Protein AF-A0A804I0Z0-F1 (afdb_monomer_lite)

pLDDT: mean 73.8, std 20.05, range [32.88, 92.31]

Structure (mmCIF, N/CA/C/O backbone):
data_AF-A0A804I0Z0-F1
#
_entry.id   AF-A0A804I0Z0-F1
#
loop_
_atom_site.group_PDB
_atom_site.id
_atom_site.type_symbol
_atom_site.label_atom_id
_atom_site.label_alt_id
_atom_site.label_comp_id
_atom_site.label_asym_id
_atom_site.label_entity_id
_atom_site.label_seq_id
_atom_site.pdbx_PDB_ins_code
_atom_site.Cartn_x
_atom_site.Cartn_y
_atom_site.Cartn_z
_atom_site.occupancy
_atom_site.B_iso_or_equiv
_atom_site.auth_seq_id
_atom_site.auth_comp_id
_atom_site.auth_asym_id
_atom_site.auth_atom_id
_atom_site.pdbx_PDB_model_num
ATOM 1 N N . MET A 1 1 ? -9.352 -12.408 -31.171 1.00 32.88 1 MET A N 1
ATOM 2 C CA . MET A 1 1 ? -9.895 -12.565 -29.807 1.00 32.88 1 MET A CA 1
ATOM 3 C C . MET A 1 1 ? -8.838 -12.041 -28.858 1.00 32.88 1 MET A C 1
ATOM 5 O O . MET A 1 1 ? -7.812 -12.689 -28.722 1.00 32.88 1 MET A O 1
ATOM 9 N N . ILE A 1 2 ? -9.016 -10.834 -28.322 1.00 33.81 2 ILE A N 1
ATOM 10 C CA . ILE A 1 2 ? -8.109 -10.289 -27.306 1.00 33.81 2 ILE A CA 1
ATOM 11 C C . ILE A 1 2 ? -8.573 -10.907 -25.993 1.00 33.81 2 ILE A C 1
ATOM 13 O O . ILE A 1 2 ? -9.659 -10.592 -25.514 1.00 33.81 2 ILE A O 1
ATOM 17 N N . SER A 1 3 ? -7.815 -11.877 -25.493 1.00 34.50 3 SER A N 1
ATOM 18 C CA . SER A 1 3 ? -8.085 -12.486 -24.199 1.00 34.50 3 SER A CA 1
ATOM 19 C C . SER A 1 3 ? -7.568 -11.537 -23.127 1.00 34.50 3 SER A C 1
ATOM 21 O O . SER A 1 3 ? -6.398 -11.586 -22.771 1.00 34.50 3 SER A O 1
ATOM 23 N N . SER A 1 4 ? -8.424 -10.630 -22.664 1.00 44.84 4 SER A N 1
ATOM 24 C CA . SER A 1 4 ? -8.178 -9.808 -21.482 1.00 44.84 4 SER A CA 1
ATOM 25 C C . SER A 1 4 ? -8.260 -10.703 -20.241 1.00 44.84 4 SER A C 1
ATOM 27 O O . SER A 1 4 ? -9.320 -10.812 -19.619 1.00 44.84 4 SER A O 1
ATOM 29 N N . TYR A 1 5 ? -7.185 -11.424 -19.923 1.00 50.72 5 TYR A N 1
ATOM 30 C CA . TYR A 1 5 ? -7.067 -12.048 -18.610 1.00 50.72 5 TYR A CA 1
ATOM 31 C C . TYR A 1 5 ? -6.802 -10.931 -17.604 1.00 50.72 5 TYR A C 1
ATOM 33 O O . TYR A 1 5 ? -5.827 -10.201 -17.718 1.00 50.72 5 TYR A O 1
ATOM 41 N N . LEU A 1 6 ? -7.727 -10.755 -16.663 1.00 54.44 6 LEU A N 1
ATOM 42 C CA . LEU A 1 6 ? -7.549 -9.842 -15.544 1.00 54.44 6 LEU A CA 1
ATOM 43 C C . LEU A 1 6 ? -6.515 -10.485 -14.611 1.00 54.44 6 LEU A C 1
ATOM 45 O O . LEU A 1 6 ? -6.833 -11.452 -13.916 1.00 54.44 6 LEU A O 1
ATOM 49 N N . GLU A 1 7 ? -5.277 -10.006 -14.636 1.00 69.62 7 GLU A N 1
ATOM 50 C CA . GLU A 1 7 ? -4.263 -10.450 -13.685 1.00 69.62 7 GLU A CA 1
ATOM 51 C C . GLU A 1 7 ? -4.539 -9.793 -12.331 1.00 69.62 7 GLU A C 1
ATOM 53 O O . GLU A 1 7 ? -4.602 -8.570 -12.212 1.00 69.62 7 GLU A O 1
ATOM 58 N N . TYR A 1 8 ? -4.763 -10.608 -11.298 1.00 76.06 8 TYR A N 1
ATOM 59 C CA . TYR A 1 8 ? -4.916 -10.127 -9.930 1.00 76.06 8 TYR A CA 1
ATOM 60 C C . TYR A 1 8 ? -3.844 -10.753 -9.045 1.00 76.06 8 TYR A C 1
ATOM 62 O O . TYR A 1 8 ? -3.656 -11.970 -9.011 1.00 76.06 8 TYR A O 1
ATOM 70 N N . LEU A 1 9 ? -3.152 -9.901 -8.297 1.00 84.75 9 LEU A N 1
ATOM 71 C CA . LEU A 1 9 ? -2.137 -10.293 -7.330 1.00 84.75 9 LEU A CA 1
ATOM 72 C C . LEU A 1 9 ? -2.606 -9.880 -5.939 1.00 84.75 9 LEU A C 1
ATOM 74 O O . LEU A 1 9 ? -3.122 -8.780 -5.743 1.00 84.75 9 LEU A O 1
ATOM 78 N N . ILE A 1 10 ? -2.439 -10.769 -4.961 1.00 85.69 10 ILE A N 1
ATOM 79 C CA . ILE A 1 10 ? -2.876 -10.527 -3.584 1.00 85.69 10 ILE A CA 1
ATOM 80 C C . ILE A 1 10 ? -1.648 -10.272 -2.715 1.00 85.69 10 ILE A C 1
ATOM 82 O O . ILE A 1 10 ? -0.799 -11.145 -2.551 1.00 85.69 10 ILE A O 1
ATOM 86 N N . GLY A 1 11 ? -1.588 -9.078 -2.126 1.00 84.94 11 GLY A N 1
ATOM 87 C CA . GLY A 1 11 ? -0.608 -8.711 -1.108 1.00 84.94 11 GLY A CA 1
ATOM 88 C C . GLY A 1 11 ? -1.222 -8.709 0.292 1.00 84.94 11 GLY A C 1
ATOM 89 O O . GLY A 1 11 ? -2.397 -8.390 0.468 1.00 84.94 11 GLY A O 1
ATOM 90 N N . THR A 1 12 ? -0.418 -9.039 1.302 1.00 87.56 12 THR A N 1
ATOM 91 C CA . THR A 1 12 ? -0.775 -8.863 2.719 1.00 87.56 12 THR A CA 1
ATOM 92 C C . THR A 1 12 ? 0.162 -7.835 3.335 1.00 87.56 12 THR A C 1
ATOM 94 O O . THR A 1 12 ? 1.362 -7.859 3.069 1.00 87.56 12 THR A O 1
ATOM 97 N N . THR A 1 13 ? -0.377 -6.927 4.148 1.00 85.56 13 THR A N 1
ATOM 98 C CA . THR A 1 13 ? 0.441 -5.949 4.868 1.00 85.56 13 THR A CA 1
ATOM 99 C C . THR A 1 13 ? 1.278 -6.624 5.947 1.00 85.56 13 THR A C 1
ATOM 101 O O . THR A 1 13 ? 0.753 -7.432 6.717 1.00 85.56 13 THR A O 1
ATOM 104 N N . ASP A 1 14 ? 2.548 -6.254 6.048 1.00 82.44 14 ASP A N 1
ATOM 105 C CA . ASP A 1 14 ? 3.439 -6.707 7.108 1.00 82.44 14 ASP A CA 1
ATOM 106 C C . ASP A 1 14 ? 3.305 -5.863 8.394 1.00 82.44 14 ASP A C 1
ATOM 108 O O . ASP A 1 14 ? 2.434 -5.000 8.537 1.00 82.44 14 ASP A O 1
ATOM 112 N N . HIS A 1 15 ? 4.186 -6.115 9.363 1.00 85.12 15 HIS A N 1
ATOM 113 C CA . HIS A 1 15 ? 4.225 -5.412 10.648 1.00 85.12 15 HIS A CA 1
ATOM 114 C C . HIS A 1 15 ? 4.588 -3.919 10.530 1.00 85.12 15 HIS A C 1
ATOM 116 O O . HIS A 1 15 ? 4.351 -3.162 11.470 1.00 85.12 15 HIS A O 1
ATOM 122 N N . THR A 1 16 ? 5.131 -3.484 9.391 1.00 81.69 16 THR A N 1
ATOM 123 C CA . THR A 1 16 ? 5.372 -2.068 9.071 1.00 81.69 16 THR A CA 1
ATOM 124 C C . THR A 1 16 ? 4.152 -1.402 8.429 1.00 81.69 16 THR A C 1
ATOM 126 O O . THR A 1 16 ? 4.183 -0.206 8.140 1.00 81.69 16 THR A O 1
ATOM 129 N N . VAL A 1 17 ? 3.055 -2.152 8.250 1.00 82.75 17 VAL A N 1
ATOM 130 C CA . VAL A 1 17 ? 1.819 -1.717 7.581 1.00 82.75 17 VAL A CA 1
ATOM 131 C C . VAL A 1 17 ? 2.067 -1.400 6.099 1.00 82.75 17 VAL A C 1
ATOM 133 O O . VAL A 1 17 ? 1.367 -0.591 5.494 1.00 82.75 17 VAL A O 1
ATOM 136 N N . THR A 1 18 ? 3.058 -2.049 5.486 1.00 82.06 18 THR A N 1
ATOM 137 C CA . THR A 1 18 ? 3.318 -1.958 4.044 1.00 82.06 18 THR A CA 1
ATOM 138 C C . THR A 1 18 ? 2.998 -3.283 3.371 1.00 82.06 18 THR A C 1
ATOM 140 O O . THR A 1 18 ? 3.081 -4.339 3.994 1.00 82.06 18 THR A O 1
ATOM 143 N N . TYR A 1 19 ? 2.575 -3.236 2.111 1.00 81.88 19 TYR A N 1
ATOM 144 C CA . TYR A 1 19 ? 2.415 -4.420 1.273 1.00 81.88 19 TYR A CA 1
ATOM 145 C C . TYR A 1 19 ? 3.348 -4.286 0.074 1.00 81.88 19 TYR A C 1
ATOM 147 O O . TYR A 1 19 ? 3.480 -3.207 -0.500 1.00 81.88 19 TYR A O 1
ATOM 155 N N . ASN A 1 20 ? 3.976 -5.392 -0.309 1.00 83.62 20 ASN A N 1
ATOM 156 C CA . ASN A 1 20 ? 4.847 -5.465 -1.474 1.00 83.62 20 ASN A CA 1
ATOM 157 C C . ASN A 1 20 ? 4.281 -6.527 -2.409 1.00 83.62 20 ASN A C 1
ATOM 159 O O . ASN A 1 20 ? 3.965 -7.635 -1.971 1.00 83.62 20 ASN A O 1
ATOM 163 N N . ILE A 1 21 ? 4.095 -6.161 -3.672 1.00 85.19 21 ILE A N 1
ATOM 164 C CA . ILE A 1 21 ? 3.535 -7.036 -4.697 1.00 85.19 21 ILE A CA 1
ATOM 165 C C . ILE A 1 21 ? 4.565 -7.098 -5.812 1.00 85.19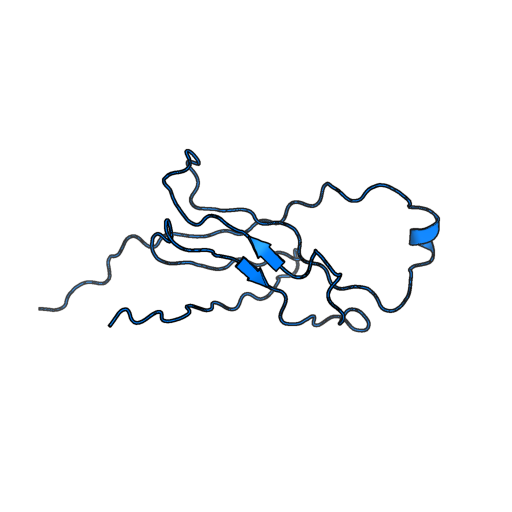 21 ILE A C 1
ATOM 167 O O . ILE A 1 21 ? 4.977 -6.068 -6.330 1.00 85.19 21 ILE A O 1
ATOM 171 N N . LEU A 1 22 ? 4.987 -8.307 -6.165 1.00 83.12 22 LEU A N 1
ATOM 172 C CA . LEU A 1 22 ? 5.868 -8.522 -7.303 1.00 83.12 22 LEU A CA 1
ATOM 173 C C . LEU A 1 22 ? 5.017 -8.584 -8.562 1.00 83.12 22 LEU A C 1
ATOM 175 O O . LEU A 1 22 ? 4.140 -9.438 -8.654 1.00 83.12 22 LEU A O 1
ATOM 179 N N . VAL A 1 23 ? 5.279 -7.682 -9.500 1.00 83.31 23 VAL A N 1
ATOM 180 C CA . VAL A 1 23 ? 4.644 -7.669 -10.816 1.00 83.31 23 VAL A CA 1
ATOM 181 C C . VAL A 1 23 ? 5.709 -8.021 -11.838 1.00 83.31 23 VAL A C 1
ATOM 183 O O . VAL A 1 23 ? 6.823 -7.497 -11.778 1.00 83.31 23 VAL A O 1
ATOM 186 N N . ALA A 1 24 ? 5.375 -8.960 -12.713 1.00 80.56 24 ALA A N 1
ATOM 187 C CA . ALA A 1 24 ? 6.193 -9.295 -13.862 1.00 80.56 24 ALA A CA 1
ATOM 188 C C . ALA A 1 24 ? 5.801 -8.389 -15.030 1.00 80.56 24 ALA A C 1
ATOM 190 O O . ALA A 1 24 ? 4.651 -7.988 -15.120 1.00 80.56 24 ALA A O 1
ATOM 191 N N . ASP A 1 25 ? 6.748 -8.140 -15.928 1.00 82.25 25 ASP A N 1
ATOM 192 C CA . ASP A 1 25 ? 6.508 -7.462 -17.202 1.00 82.25 25 ASP A CA 1
ATOM 193 C C . ASP A 1 25 ? 6.046 -5.989 -17.113 1.00 82.25 25 ASP A C 1
ATOM 195 O O . ASP A 1 25 ? 5.860 -5.394 -16.051 1.00 82.25 25 ASP A O 1
ATOM 199 N N . GLU A 1 26 ? 5.988 -5.351 -18.281 1.00 82.88 26 GLU A N 1
ATOM 200 C CA . GLU A 1 26 ? 5.567 -3.961 -18.465 1.00 82.88 26 GLU A CA 1
ATOM 201 C C . GLU A 1 26 ? 4.059 -3.890 -18.711 1.00 82.88 26 GLU A C 1
ATOM 203 O O . GLU A 1 26 ? 3.535 -4.590 -19.577 1.00 82.88 26 GLU A O 1
ATOM 208 N N . HIS A 1 27 ? 3.381 -2.965 -18.034 1.00 86.56 27 HIS A N 1
ATOM 209 C CA . HIS A 1 27 ? 1.937 -2.750 -18.159 1.00 86.56 27 HIS A CA 1
ATOM 210 C C . HIS A 1 27 ? 1.629 -1.318 -18.635 1.00 86.56 27 HIS A C 1
ATOM 212 O O . HIS A 1 27 ? 0.749 -0.637 -18.108 1.00 86.56 27 HIS A O 1
ATOM 218 N N . GLU A 1 28 ? 2.378 -0.826 -19.631 1.00 85.06 28 GLU A N 1
ATOM 219 C CA . GLU A 1 28 ? 2.291 0.557 -20.141 1.00 85.06 28 GLU A CA 1
ATOM 220 C C . GLU A 1 28 ? 0.876 0.955 -20.591 1.00 85.06 28 GLU A C 1
ATOM 222 O O . GLU A 1 28 ? 0.438 2.087 -20.380 1.00 85.06 28 GLU A O 1
ATOM 227 N N . ASN A 1 29 ? 0.140 0.013 -21.178 1.00 85.56 29 ASN A N 1
ATOM 228 C CA . ASN A 1 29 ? -1.167 0.262 -21.785 1.00 85.56 29 ASN A CA 1
ATOM 229 C C . ASN A 1 29 ? -2.336 -0.150 -20.877 1.00 85.56 29 ASN A C 1
ATOM 231 O O . ASN A 1 29 ? -3.482 -0.192 -21.334 1.00 85.56 29 ASN A O 1
ATOM 235 N N . GLU A 1 30 ? -2.063 -0.455 -19.610 1.00 84.81 30 GLU A N 1
ATOM 236 C CA . GLU A 1 30 ? -3.046 -0.968 -18.663 1.00 84.81 30 GLU A CA 1
ATOM 237 C C . GLU A 1 30 ? -3.274 0.003 -17.504 1.00 84.81 30 GLU A C 1
ATOM 239 O O . GLU A 1 30 ? -2.434 0.831 -17.149 1.00 84.81 30 GLU A O 1
ATOM 244 N N . ILE A 1 31 ? -4.457 -0.092 -16.899 1.00 86.06 31 ILE A N 1
ATOM 245 C CA . ILE A 1 31 ? -4.775 0.644 -15.678 1.00 86.06 31 ILE A CA 1
ATOM 246 C C . ILE A 1 31 ? -4.598 -0.322 -14.513 1.00 86.06 31 ILE A C 1
ATOM 248 O O . ILE A 1 31 ? -5.462 -1.158 -14.258 1.00 86.06 31 ILE A O 1
ATOM 252 N N . CYS A 1 32 ? -3.482 -0.187 -13.802 1.00 88.12 32 CYS A N 1
ATOM 253 C CA . CYS A 1 32 ? -3.204 -0.966 -12.603 1.00 88.12 32 CYS A CA 1
ATOM 254 C C . CYS A 1 32 ? -3.678 -0.205 -11.356 1.00 88.12 32 CYS A C 1
ATOM 256 O O . CYS A 1 32 ? -3.357 0.972 -11.160 1.00 88.12 32 CYS A O 1
ATOM 258 N N . GLU A 1 33 ? -4.418 -0.883 -10.481 1.00 89.75 33 GLU A N 1
ATOM 259 C CA . GLU A 1 33 ? -4.906 -0.325 -9.219 1.00 89.75 33 GLU A CA 1
ATOM 260 C C . GLU A 1 33 ? -4.638 -1.289 -8.063 1.00 89.75 33 GLU A C 1
ATOM 262 O O . GLU A 1 33 ? -4.815 -2.499 -8.189 1.00 89.75 33 GLU A O 1
ATOM 267 N N . SER A 1 34 ? -4.256 -0.749 -6.907 1.00 89.25 34 SER A N 1
ATOM 268 C CA . SER A 1 34 ? -4.328 -1.472 -5.642 1.00 89.25 34 SER A CA 1
ATOM 269 C C . SER A 1 34 ? -5.692 -1.236 -5.002 1.00 89.25 34 SER A C 1
ATOM 271 O O . SER A 1 34 ? -6.192 -0.111 -4.986 1.00 89.25 34 SER A O 1
ATOM 273 N N . VAL A 1 35 ? -6.305 -2.298 -4.478 1.00 90.50 35 VAL A N 1
ATOM 274 C CA . VAL A 1 35 ? -7.654 -2.257 -3.896 1.00 90.50 35 VAL A CA 1
ATOM 275 C C . VAL A 1 35 ? -7.661 -2.972 -2.549 1.00 90.50 35 VAL A C 1
ATOM 277 O O . VAL A 1 35 ? -7.049 -4.029 -2.388 1.00 90.50 35 VAL A O 1
ATOM 280 N N . LEU A 1 36 ? -8.363 -2.405 -1.565 1.00 90.50 36 LEU A N 1
ATOM 281 C CA . LEU A 1 36 ? -8.565 -3.061 -0.275 1.00 90.50 36 LEU A CA 1
ATOM 282 C C . LEU A 1 36 ? -9.467 -4.283 -0.406 1.00 90.50 36 LEU A C 1
ATOM 284 O O . LEU A 1 36 ? -10.601 -4.186 -0.863 1.00 90.50 36 LEU A O 1
ATOM 288 N N . ILE A 1 37 ? -8.982 -5.415 0.100 1.00 91.38 37 ILE A N 1
ATOM 289 C CA . ILE A 1 37 ? -9.758 -6.657 0.165 1.00 91.38 37 ILE A CA 1
ATOM 290 C C . ILE A 1 37 ? -10.320 -6.855 1.573 1.00 91.38 37 ILE A C 1
ATOM 292 O O . ILE A 1 37 ? -11.517 -7.049 1.759 1.00 91.38 37 ILE A O 1
ATOM 296 N N . SER A 1 38 ? -9.454 -6.823 2.589 1.00 91.62 38 SER A N 1
ATOM 297 C CA . SER A 1 38 ? -9.858 -7.067 3.972 1.00 91.62 38 SER A CA 1
ATOM 298 C C . SER A 1 38 ? -8.867 -6.477 4.973 1.00 91.62 38 SER A C 1
ATOM 300 O O . SER A 1 38 ? -7.741 -6.124 4.630 1.00 91.62 38 SER A O 1
ATOM 302 N N . SER A 1 39 ? -9.304 -6.378 6.226 1.00 90.88 39 SER A N 1
ATOM 303 C CA . SER A 1 39 ? -8.484 -5.964 7.362 1.00 90.88 39 SER A CA 1
ATOM 304 C C . SER A 1 39 ? -8.540 -7.040 8.440 1.00 90.88 39 SER A C 1
ATOM 306 O O . SER A 1 39 ? -9.639 -7.517 8.742 1.00 90.88 39 SER A O 1
ATOM 308 N N . PRO A 1 40 ? -7.414 -7.414 9.072 1.00 89.69 40 PRO A N 1
ATOM 309 C CA . PRO A 1 40 ? -7.417 -8.330 10.209 1.00 89.69 40 PRO A CA 1
ATOM 310 C C . PRO A 1 40 ? -7.861 -7.636 11.507 1.00 89.69 40 PRO A C 1
ATOM 312 O O . PRO A 1 40 ? -8.423 -8.285 12.387 1.00 89.69 40 PRO A O 1
ATOM 315 N N . ALA A 1 41 ? -7.705 -6.313 11.616 1.00 88.38 41 ALA A N 1
ATOM 316 C CA . ALA A 1 41 ? -7.980 -5.566 12.841 1.00 88.38 41 ALA A CA 1
ATOM 317 C C . ALA A 1 41 ? -9.473 -5.575 13.208 1.00 88.38 41 ALA A C 1
ATOM 319 O O . ALA A 1 41 ? -10.348 -5.412 12.348 1.00 88.38 41 ALA A O 1
ATOM 320 N N . SER A 1 42 ? -9.776 -5.784 14.491 1.00 91.38 42 SER A N 1
ATOM 321 C CA . SER A 1 42 ? -11.138 -5.682 15.013 1.00 91.38 42 SER A CA 1
ATOM 322 C C . SER A 1 42 ? -11.586 -4.220 15.035 1.00 91.38 42 SER A C 1
ATOM 324 O O . SER A 1 42 ? -10.832 -3.319 15.404 1.00 91.38 42 SER A O 1
ATOM 326 N N . GLY A 1 43 ? -12.819 -3.979 14.591 1.00 88.62 43 GLY A N 1
ATOM 327 C CA . GLY A 1 43 ? -13.389 -2.636 14.512 1.00 88.62 43 GLY A CA 1
ATOM 328 C C . GLY A 1 43 ? -12.782 -1.729 13.437 1.00 88.62 43 GLY A C 1
ATOM 329 O O . GLY A 1 43 ? -12.913 -0.516 13.549 1.00 88.62 43 GLY A O 1
ATOM 330 N N . CYS A 1 44 ? -12.079 -2.291 12.444 1.00 89.62 44 CYS A N 1
ATOM 331 C CA . CYS A 1 44 ? -11.565 -1.569 11.276 1.00 89.62 44 CYS A CA 1
ATOM 332 C C . CYS A 1 44 ? -11.854 -2.354 9.986 1.00 89.62 44 CYS A C 1
ATOM 334 O O . CYS A 1 44 ? -10.918 -2.842 9.352 1.00 89.62 44 CYS A O 1
ATOM 336 N N . LYS A 1 45 ? -13.132 -2.571 9.642 1.00 92.31 45 LYS A N 1
ATOM 337 C CA . LYS A 1 45 ? -13.535 -3.428 8.501 1.00 92.31 45 LYS A CA 1
ATOM 338 C C . LYS A 1 45 ? -14.114 -2.666 7.308 1.00 92.31 45 LYS A C 1
ATOM 340 O O . LYS A 1 45 ? -14.158 -3.210 6.211 1.00 92.31 45 LYS A O 1
ATOM 345 N N . THR A 1 46 ? -14.528 -1.420 7.505 1.00 91.38 46 THR A N 1
ATOM 346 C CA . THR A 1 46 ? -15.173 -0.608 6.466 1.00 91.38 46 THR A CA 1
ATOM 347 C C . THR A 1 46 ? -14.128 0.208 5.722 1.00 91.38 46 THR A C 1
ATOM 349 O O . THR A 1 46 ? -13.391 0.953 6.358 1.00 91.38 46 THR A O 1
ATOM 352 N N . ALA A 1 47 ? -14.019 0.081 4.400 1.00 89.69 47 ALA A N 1
ATOM 353 C CA . ALA A 1 47 ? -13.093 0.913 3.631 1.00 89.69 47 ALA A CA 1
ATOM 354 C C . ALA A 1 47 ? -13.512 2.395 3.705 1.00 89.69 47 ALA A C 1
ATOM 356 O O . ALA A 1 47 ? -14.699 2.717 3.638 1.00 89.69 47 ALA A O 1
ATOM 357 N N . LEU A 1 48 ? -12.544 3.299 3.869 1.00 87.62 48 LEU A N 1
ATOM 358 C CA . LEU A 1 48 ? -12.791 4.738 3.805 1.00 87.62 48 LEU A CA 1
ATOM 359 C C . LEU A 1 48 ? -13.052 5.126 2.349 1.00 87.62 48 LEU A C 1
ATOM 361 O O . LEU A 1 48 ? -12.193 4.914 1.498 1.00 87.62 48 LEU A O 1
ATOM 365 N N . GLN A 1 49 ? -14.206 5.737 2.094 1.00 88.31 49 GLN A N 1
ATOM 366 C CA . GLN A 1 49 ? -14.589 6.196 0.763 1.00 88.31 49 GLN A CA 1
ATOM 367 C C . GLN A 1 49 ? -13.557 7.175 0.178 1.00 88.31 49 GLN A C 1
ATOM 369 O O . GLN A 1 49 ? -13.160 8.142 0.830 1.00 88.31 49 GLN A O 1
ATOM 374 N N . GLY A 1 50 ? -13.141 6.923 -1.061 1.00 87.00 50 GLY A N 1
ATOM 375 C CA . GLY A 1 50 ? -12.078 7.645 -1.760 1.00 87.00 50 GLY A CA 1
ATOM 376 C C . GLY A 1 50 ? -10.661 7.184 -1.398 1.00 87.00 50 GLY A C 1
ATOM 377 O O . GLY A 1 50 ? -9.696 7.736 -1.919 1.00 87.00 50 GLY A O 1
ATOM 378 N N . CYS A 1 51 ? -10.512 6.207 -0.500 1.00 88.38 51 CYS A N 1
ATOM 379 C CA . CYS A 1 51 ? -9.236 5.624 -0.064 1.00 88.38 51 CYS A CA 1
ATOM 380 C C . CYS A 1 51 ? -9.264 4.085 -0.107 1.00 88.38 51 CYS A C 1
ATOM 382 O O . CYS A 1 51 ? -8.418 3.428 0.500 1.00 88.38 51 CYS A O 1
ATOM 384 N N . GLU A 1 52 ? -10.249 3.496 -0.779 1.00 90.69 52 GLU A N 1
ATOM 385 C CA . GLU A 1 52 ? -10.374 2.053 -0.989 1.00 90.69 52 GLU A CA 1
ATOM 386 C C . GLU A 1 52 ? -9.507 1.539 -2.142 1.00 90.69 52 GLU A C 1
ATOM 388 O O . GLU A 1 52 ? -9.193 0.349 -2.187 1.00 90.69 52 GLU A O 1
ATOM 393 N N . ARG A 1 53 ? -9.106 2.442 -3.044 1.00 90.56 53 ARG A N 1
ATOM 394 C CA . ARG A 1 53 ? -8.335 2.147 -4.251 1.00 90.56 53 ARG A CA 1
ATOM 395 C C . ARG A 1 53 ? -7.293 3.217 -4.550 1.00 90.56 53 ARG A C 1
ATOM 397 O O . ARG A 1 53 ? -7.506 4.396 -4.260 1.00 90.56 53 ARG A O 1
ATOM 404 N N . ALA A 1 54 ? -6.189 2.810 -5.162 1.00 89.94 54 ALA A N 1
ATOM 405 C CA . ALA A 1 54 ? -5.143 3.719 -5.596 1.00 89.94 54 ALA A CA 1
ATOM 406 C C . ALA A 1 54 ? -4.482 3.231 -6.891 1.00 89.94 54 ALA A C 1
ATOM 408 O O . ALA A 1 54 ? -4.057 2.085 -7.001 1.00 89.94 54 ALA A O 1
ATOM 409 N N . GLN A 1 55 ? -4.387 4.122 -7.876 1.00 89.75 55 GLN A N 1
ATOM 410 C CA . GLN A 1 55 ? -3.777 3.810 -9.165 1.00 89.75 55 GLN A CA 1
ATOM 411 C C . GLN A 1 55 ? -2.248 3.767 -9.057 1.00 89.75 55 GLN A C 1
ATOM 413 O O . GLN A 1 55 ? -1.642 4.472 -8.241 1.00 89.75 55 GLN A O 1
ATOM 418 N N . VAL A 1 56 ? -1.621 2.948 -9.896 1.00 87.00 56 VAL A N 1
ATOM 419 C CA . VAL A 1 56 ? -0.170 2.870 -10.052 1.00 87.00 56 VAL A CA 1
ATOM 420 C C . VAL A 1 56 ? 0.185 2.725 -11.532 1.00 87.00 56 VAL A C 1
ATOM 422 O O . VAL A 1 56 ? -0.506 2.045 -12.281 1.00 87.00 56 VAL A O 1
ATOM 425 N N . PHE A 1 57 ? 1.261 3.387 -11.956 1.00 87.75 57 PHE A N 1
ATOM 426 C CA . PHE A 1 57 ? 1.793 3.266 -13.312 1.00 87.75 57 PHE A CA 1
ATOM 427 C C . PHE A 1 57 ? 2.961 2.284 -13.306 1.00 87.75 57 PHE A C 1
ATOM 429 O O . PHE A 1 57 ? 4.026 2.589 -12.759 1.00 87.75 57 PHE A O 1
ATOM 436 N N . LEU A 1 58 ? 2.752 1.114 -13.904 1.00 88.00 58 LEU A N 1
ATOM 437 C CA . LEU A 1 58 ? 3.738 0.040 -13.991 1.00 88.00 58 LEU A CA 1
ATOM 438 C C . LEU A 1 58 ? 4.404 0.071 -15.367 1.00 88.00 58 LEU A C 1
ATOM 440 O O . LEU A 1 58 ? 4.194 -0.796 -16.207 1.00 88.00 58 LEU A O 1
ATOM 444 N N . THR A 1 59 ? 5.171 1.140 -15.593 1.00 86.19 59 THR A N 1
ATOM 445 C CA . THR A 1 59 ? 5.985 1.285 -16.798 1.00 86.19 59 THR A CA 1
ATOM 446 C C . THR A 1 59 ? 7.298 2.007 -16.541 1.00 86.19 59 THR A C 1
ATOM 448 O O . THR A 1 59 ? 7.347 2.940 -15.730 1.00 86.19 59 THR A O 1
ATOM 451 N N . HIS A 1 60 ? 8.354 1.623 -17.252 1.00 87.25 60 HIS A N 1
ATOM 452 C CA . HIS A 1 60 ? 9.624 2.344 -17.313 1.00 87.25 60 HIS A CA 1
ATOM 453 C C . HIS A 1 60 ? 9.574 3.593 -18.206 1.00 87.25 60 HIS A C 1
ATOM 455 O O . HIS A 1 60 ? 10.419 4.483 -18.057 1.00 87.25 60 HIS A O 1
ATOM 461 N N . ASN A 1 61 ? 8.562 3.740 -19.067 1.00 87.25 61 ASN A N 1
ATOM 462 C CA . ASN A 1 61 ? 8.425 4.871 -19.990 1.00 87.25 61 ASN A CA 1
ATOM 463 C C . ASN A 1 61 ? 7.861 6.147 -19.323 1.00 87.25 61 ASN A C 1
ATOM 465 O O . ASN A 1 61 ? 6.984 6.831 -19.844 1.00 87.25 61 ASN A O 1
ATOM 469 N N . ASN A 1 62 ? 8.330 6.471 -18.117 1.00 83.31 62 ASN A N 1
ATOM 470 C CA . ASN A 1 62 ? 7.868 7.630 -17.341 1.00 83.31 62 ASN A CA 1
ATOM 471 C C . ASN A 1 62 ? 8.996 8.399 -16.635 1.00 83.31 62 ASN A C 1
ATOM 473 O O . ASN A 1 62 ? 8.734 9.207 -15.745 1.00 83.31 62 ASN A O 1
ATOM 477 N N . GLY A 1 63 ? 10.254 8.154 -17.018 1.00 85.75 63 GLY A N 1
ATOM 478 C CA . GLY A 1 63 ? 11.411 8.892 -16.499 1.00 85.75 63 GLY A CA 1
ATOM 479 C C . GLY A 1 63 ? 11.781 8.577 -15.044 1.00 85.75 63 GLY A C 1
ATOM 480 O O . GLY A 1 63 ? 12.614 9.271 -14.464 1.00 85.75 63 GLY A O 1
ATOM 481 N N . ILE A 1 64 ? 11.188 7.542 -14.442 1.00 85.81 64 ILE A N 1
ATOM 482 C CA . ILE A 1 64 ? 11.545 7.056 -13.105 1.00 85.81 64 ILE A CA 1
ATOM 483 C C . ILE A 1 64 ? 12.540 5.905 -13.259 1.00 85.81 64 ILE A C 1
ATOM 485 O O . ILE A 1 64 ? 12.218 4.867 -13.830 1.00 85.81 64 ILE A O 1
ATOM 489 N N . ALA A 1 65 ? 13.740 6.089 -12.709 1.00 87.25 65 ALA A N 1
ATOM 490 C CA . ALA A 1 65 ? 14.843 5.129 -12.806 1.00 87.25 65 ALA A CA 1
ATOM 491 C C . ALA A 1 65 ? 14.718 3.913 -11.868 1.00 87.25 65 ALA A C 1
ATOM 493 O O . ALA A 1 65 ? 15.572 3.035 -11.893 1.00 87.25 65 ALA A O 1
ATOM 494 N N . SER A 1 66 ? 13.709 3.892 -10.993 1.00 86.31 66 SER A N 1
ATOM 495 C CA . SER A 1 66 ? 13.486 2.804 -10.045 1.00 86.31 66 SER A CA 1
ATOM 496 C C . SER A 1 66 ? 12.372 1.882 -10.518 1.00 86.31 66 SER A C 1
ATOM 498 O O . SER A 1 66 ? 11.330 2.330 -10.996 1.00 86.31 66 SER A O 1
ATOM 500 N N . ASP A 1 67 ? 12.574 0.598 -10.266 1.00 85.56 67 ASP A N 1
ATOM 501 C CA . ASP A 1 67 ? 11.586 -0.452 -10.492 1.00 85.56 67 ASP A CA 1
ATOM 502 C C . ASP A 1 67 ? 10.448 -0.411 -9.462 1.00 85.56 67 ASP A C 1
ATOM 504 O O . ASP A 1 67 ? 9.336 -0.863 -9.705 1.00 85.56 67 ASP A O 1
ATOM 508 N N . THR A 1 68 ? 10.697 0.216 -8.313 1.00 86.19 68 THR A N 1
ATOM 509 C CA . THR A 1 68 ? 9.734 0.388 -7.223 1.00 86.19 68 THR A CA 1
ATOM 510 C C . THR A 1 68 ? 8.775 1.539 -7.526 1.00 86.19 68 THR A C 1
ATOM 512 O O . THR A 1 68 ? 9.194 2.675 -7.767 1.00 86.19 68 THR A O 1
ATOM 515 N N . ARG A 1 69 ? 7.466 1.275 -7.441 1.00 86.88 69 ARG A N 1
ATOM 516 C CA . ARG A 1 69 ? 6.401 2.248 -7.722 1.00 86.88 69 ARG A CA 1
ATOM 517 C C . ARG A 1 69 ? 5.564 2.456 -6.481 1.00 86.88 69 ARG A C 1
ATOM 519 O O . ARG A 1 69 ? 5.037 1.517 -5.928 1.00 86.88 69 ARG A O 1
ATOM 526 N N . TYR A 1 70 ? 5.399 3.692 -6.043 1.00 85.38 70 TYR A N 1
ATOM 527 C CA . TYR A 1 70 ? 4.649 3.995 -4.827 1.00 85.38 70 TYR A CA 1
ATOM 528 C C . TYR A 1 70 ? 3.209 4.345 -5.191 1.00 85.38 70 TYR A C 1
ATOM 530 O O . TYR A 1 70 ? 2.980 5.069 -6.159 1.00 85.38 70 TYR A O 1
ATOM 538 N N . THR A 1 71 ? 2.250 3.871 -4.401 1.00 84.25 71 THR A N 1
ATOM 539 C CA . THR A 1 71 ? 0.835 4.223 -4.556 1.00 84.25 71 THR A CA 1
ATOM 540 C C . THR A 1 71 ? 0.303 4.909 -3.300 1.00 84.25 71 THR A C 1
ATOM 542 O O . THR A 1 71 ? 0.967 4.959 -2.258 1.00 84.25 71 THR A O 1
ATOM 545 N N . ASN A 1 72 ? -0.882 5.506 -3.409 1.00 85.31 72 ASN A N 1
ATOM 546 C CA . ASN A 1 72 ? -1.508 6.193 -2.289 1.00 85.31 72 ASN A CA 1
ATOM 547 C C . ASN A 1 72 ? -1.882 5.214 -1.173 1.00 85.31 72 ASN A C 1
ATOM 549 O O . ASN A 1 72 ? -2.083 4.017 -1.382 1.00 85.31 72 ASN A O 1
ATOM 553 N N . SER A 1 73 ? -1.994 5.754 0.040 1.00 84.94 73 SER A N 1
ATOM 554 C CA . SER A 1 73 ? -2.464 4.983 1.185 1.00 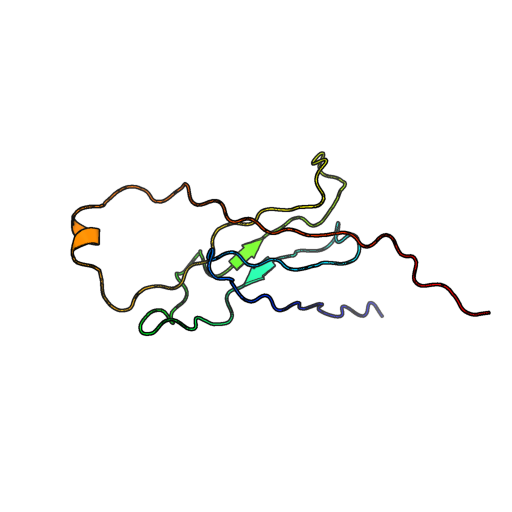84.94 73 SER A CA 1
ATOM 555 C C . SER A 1 73 ? -3.876 4.477 0.950 1.00 84.94 73 SER A C 1
ATOM 557 O O . SER A 1 73 ? -4.765 5.263 0.623 1.00 84.94 73 SER A O 1
ATOM 559 N N . LEU A 1 74 ? -4.097 3.211 1.269 1.00 88.00 74 LEU A N 1
ATOM 560 C CA . LEU A 1 74 ? -5.435 2.671 1.406 1.00 88.00 74 LEU A CA 1
ATOM 561 C C . LEU A 1 74 ? -5.848 2.663 2.879 1.00 88.00 74 LEU A C 1
ATOM 563 O O . LEU A 1 74 ? -4.995 2.505 3.757 1.00 88.00 74 LEU A O 1
ATOM 567 N N . ARG A 1 75 ? -7.132 2.883 3.179 1.00 87.88 75 ARG A N 1
ATOM 568 C CA . ARG A 1 75 ? -7.585 3.048 4.572 1.00 87.88 75 ARG A CA 1
ATOM 569 C C . ARG A 1 75 ? -8.882 2.310 4.876 1.00 87.88 75 ARG A C 1
ATOM 571 O O . ARG A 1 75 ? -9.861 2.427 4.149 1.00 87.88 75 ARG A O 1
ATOM 578 N N . PHE A 1 76 ? -8.901 1.644 6.028 1.00 89.56 76 PHE A N 1
ATOM 579 C CA . PHE A 1 76 ? -10.126 1.228 6.702 1.00 89.56 76 PHE A CA 1
ATOM 580 C C . PHE A 1 76 ? -10.497 2.246 7.785 1.00 89.56 76 PHE A C 1
ATOM 582 O O . PHE A 1 76 ? -9.636 2.755 8.505 1.00 89.56 76 PHE A O 1
ATOM 589 N N . LEU A 1 77 ? -11.786 2.533 7.898 1.00 88.44 77 LEU A N 1
ATOM 590 C CA . LEU A 1 77 ? -12.387 3.307 8.970 1.00 88.44 77 LEU A CA 1
ATOM 591 C C . LEU A 1 77 ? -12.412 2.494 10.255 1.00 88.44 77 LEU A C 1
ATOM 593 O O . LEU A 1 77 ? -12.758 1.314 10.238 1.00 88.44 77 LEU A O 1
ATOM 597 N N . LYS A 1 78 ? -12.093 3.158 11.366 1.00 87.25 78 LYS A N 1
ATOM 598 C CA . LYS A 1 78 ? -12.341 2.627 12.702 1.00 87.25 78 LYS A CA 1
ATOM 599 C C . LYS A 1 78 ? -13.806 2.867 13.073 1.00 87.25 78 LYS A C 1
ATOM 601 O O . LYS A 1 78 ? -14.282 3.990 12.928 1.00 87.25 78 LYS A O 1
ATOM 606 N N . ASP A 1 79 ? -14.481 1.847 13.594 1.00 88.31 79 ASP A N 1
ATOM 607 C CA . ASP A 1 79 ? -15.909 1.900 13.948 1.00 88.31 79 ASP A CA 1
ATOM 608 C C . ASP A 1 79 ? -16.207 2.951 15.027 1.00 88.31 79 ASP A C 1
ATOM 610 O O . ASP A 1 79 ? -17.281 3.548 15.057 1.00 88.31 79 ASP A O 1
ATOM 614 N N . SER A 1 80 ? -15.244 3.194 15.920 1.00 86.38 80 SER A N 1
ATOM 615 C CA . SER A 1 80 ? -15.335 4.200 16.973 1.00 86.38 80 SER A CA 1
ATOM 616 C C . SER A 1 80 ? -14.242 5.253 16.836 1.00 86.38 80 SER A 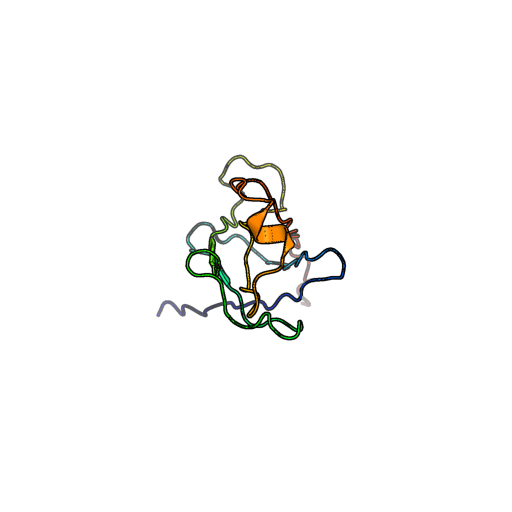C 1
ATOM 618 O O . SER A 1 80 ? -13.056 4.944 16.688 1.00 86.38 80 SER A O 1
ATOM 620 N N . SER A 1 81 ? -14.643 6.524 16.924 1.00 81.75 81 SER A N 1
ATOM 621 C CA . SER A 1 81 ? -13.698 7.637 16.978 1.00 81.75 81 SER A CA 1
ATOM 622 C C . SER A 1 81 ? -12.839 7.526 18.232 1.00 81.75 81 SER A C 1
ATOM 624 O O . SER A 1 81 ? -13.351 7.338 19.337 1.00 81.75 81 SER A O 1
ATOM 626 N N . LEU A 1 82 ? -11.528 7.696 18.077 1.00 81.94 82 LEU A N 1
ATOM 627 C CA . LEU A 1 82 ? -10.643 7.791 19.229 1.00 81.94 82 LEU A CA 1
ATOM 628 C C . LEU A 1 82 ? -10.854 9.149 19.919 1.00 81.94 82 LEU A C 1
ATOM 630 O O . LEU A 1 82 ? -11.024 10.155 19.225 1.00 81.94 82 LEU A O 1
ATOM 634 N N . PRO A 1 83 ? -10.770 9.224 21.259 1.00 79.38 83 PRO A N 1
ATOM 635 C CA . PRO A 1 83 ? -10.882 10.494 21.984 1.00 79.38 83 PRO A CA 1
ATOM 636 C C . PRO A 1 83 ? -9.870 11.546 21.506 1.00 79.38 83 PRO A C 1
ATOM 638 O O . PRO A 1 83 ? -10.167 12.736 21.465 1.00 79.38 83 PRO A O 1
ATOM 641 N N . VAL A 1 84 ? -8.687 11.092 21.078 1.00 78.38 84 VAL A N 1
ATOM 642 C CA . VAL A 1 84 ? -7.613 11.950 20.565 1.00 78.38 84 VAL A CA 1
ATOM 643 C C . VAL A 1 84 ? -7.931 12.558 19.191 1.00 78.38 84 VAL A C 1
ATOM 645 O O . VAL A 1 84 ? -7.408 13.617 18.861 1.00 78.38 84 VAL A O 1
ATOM 648 N N . CYS A 1 85 ? -8.823 11.955 18.394 1.00 73.69 85 CYS A N 1
ATOM 649 C CA . CYS A 1 85 ? -9.181 12.485 17.074 1.00 73.69 85 CYS A CA 1
ATOM 650 C C . CYS A 1 85 ? -9.837 13.869 17.170 1.00 73.69 85 CYS A C 1
ATOM 652 O O . CYS A 1 85 ? -9.582 14.715 16.319 1.00 73.69 85 CYS A O 1
ATOM 654 N N . ALA A 1 86 ? -10.607 14.133 18.233 1.00 70.38 86 ALA A N 1
ATOM 655 C CA . ALA A 1 86 ? -11.202 15.448 18.479 1.00 70.38 86 ALA A CA 1
ATOM 656 C C . ALA A 1 86 ? -10.147 16.543 18.733 1.00 70.38 86 ALA A C 1
ATOM 658 O O . ALA A 1 86 ? -10.409 17.720 18.505 1.00 70.38 86 ALA A O 1
ATOM 659 N N . GLN A 1 87 ? -8.953 16.154 19.187 1.00 68.69 87 GLN A N 1
ATOM 660 C CA . GLN A 1 87 ? -7.845 17.062 19.491 1.00 68.69 87 GLN A CA 1
ATOM 661 C C . GLN A 1 87 ? -6.877 17.223 18.306 1.00 68.69 87 GLN A C 1
ATOM 663 O O . GLN A 1 87 ? -6.107 18.177 18.271 1.00 68.69 87 GLN A O 1
ATOM 668 N N . LEU A 1 88 ? -6.922 16.311 17.328 1.00 68.38 88 LEU A N 1
ATOM 669 C CA . LEU A 1 88 ? -5.965 16.194 16.221 1.00 68.38 88 LEU A CA 1
ATOM 670 C C . LEU A 1 88 ? -6.562 16.571 14.858 1.00 68.38 88 LEU A C 1
ATOM 672 O O . LEU A 1 88 ? -6.220 15.954 13.851 1.00 68.38 88 LEU A O 1
ATOM 676 N N . LEU A 1 89 ? -7.437 17.576 14.788 1.00 60.34 89 LEU A N 1
ATOM 677 C CA . LEU A 1 89 ? -7.922 18.108 13.507 1.00 60.34 89 LEU A CA 1
ATOM 678 C C . LEU A 1 89 ? -6.771 18.787 12.730 1.00 60.34 89 LEU A C 1
ATOM 680 O O . LEU A 1 89 ? -6.647 20.007 12.697 1.00 60.34 89 LEU A O 1
ATOM 684 N N . GLN A 1 90 ? -5.912 17.977 12.109 1.00 54.69 90 GLN A N 1
ATOM 685 C CA . GLN A 1 90 ? -4.908 18.367 11.126 1.00 54.69 90 GLN A CA 1
ATOM 686 C C . GLN A 1 90 ? -5.191 17.652 9.795 1.00 54.69 90 GLN A C 1
ATOM 688 O O . GLN A 1 90 ? -5.587 16.483 9.792 1.00 54.69 90 GLN A O 1
ATOM 693 N N . PRO A 1 91 ? -4.975 18.316 8.647 1.00 53.78 91 PRO A N 1
ATOM 694 C CA . PRO A 1 91 ? -5.139 17.686 7.341 1.00 53.78 91 PRO A CA 1
ATOM 695 C C . PRO A 1 91 ? -4.114 16.550 7.153 1.00 53.78 91 PRO A C 1
ATOM 697 O O . PRO A 1 91 ? -2.910 16.777 7.059 1.00 53.78 91 PRO A O 1
ATOM 700 N N . MET A 1 92 ? -4.594 15.302 7.103 1.00 52.25 92 MET A N 1
ATOM 701 C CA . MET A 1 92 ? -3.777 14.089 6.934 1.00 52.25 92 MET A CA 1
ATOM 702 C C . MET A 1 92 ? -3.367 13.851 5.467 1.00 52.25 92 MET A C 1
ATOM 704 O O . MET A 1 92 ? -3.812 12.877 4.853 1.00 52.25 92 MET A O 1
ATOM 708 N N . SER A 1 93 ? -2.516 14.705 4.890 1.00 44.16 93 SER A N 1
ATOM 709 C CA . SER A 1 93 ? -2.093 14.578 3.481 1.00 44.16 93 SER A CA 1
ATOM 710 C C . SER A 1 93 ? -0.764 13.842 3.236 1.00 44.16 93 SER A C 1
ATOM 712 O O . SER A 1 93 ? -0.377 13.705 2.082 1.00 44.16 93 SER A O 1
ATOM 714 N N . ASN A 1 94 ? -0.043 13.357 4.261 1.00 40.19 94 ASN A N 1
ATOM 715 C CA . ASN A 1 94 ? 1.398 13.058 4.098 1.00 40.19 94 ASN A CA 1
ATOM 716 C C . ASN A 1 94 ? 1.866 11.618 4.419 1.00 40.19 94 ASN A C 1
ATOM 718 O O . ASN A 1 94 ? 3.058 11.408 4.630 1.00 40.19 94 ASN A O 1
ATOM 722 N N . LEU A 1 95 ? 0.990 10.608 4.424 1.00 41.25 95 LEU A N 1
ATOM 723 C CA . LEU A 1 95 ? 1.424 9.207 4.568 1.00 41.25 95 LEU A CA 1
ATOM 724 C C . LEU A 1 95 ? 1.757 8.602 3.192 1.00 41.25 95 LEU A C 1
ATOM 726 O O . LEU A 1 95 ? 0.869 8.369 2.376 1.00 41.25 95 LEU A O 1
ATOM 730 N N . LYS A 1 96 ? 3.045 8.358 2.928 1.00 39.31 96 LYS A N 1
ATOM 731 C CA . LYS A 1 96 ? 3.538 7.690 1.711 1.00 39.31 96 LYS A CA 1
ATOM 732 C C . LYS A 1 96 ? 3.740 6.203 2.008 1.00 39.31 96 LYS A C 1
ATOM 734 O O . LYS A 1 96 ? 4.473 5.879 2.937 1.00 39.31 96 LYS A O 1
ATOM 739 N N . PHE A 1 97 ? 3.111 5.318 1.235 1.00 48.47 97 PHE A N 1
ATOM 740 C CA . PHE A 1 97 ? 3.298 3.868 1.355 1.00 48.47 97 PHE A CA 1
ATOM 741 C C . PHE A 1 97 ? 4.198 3.363 0.233 1.00 48.47 97 PHE A C 1
ATOM 743 O O . PHE A 1 97 ? 4.072 3.789 -0.916 1.00 48.47 97 PHE A O 1
ATOM 750 N N . LYS A 1 98 ? 5.127 2.480 0.600 1.00 39.69 98 LYS A N 1
ATOM 751 C CA . LYS A 1 98 ? 6.093 1.846 -0.294 1.00 39.69 98 LYS A CA 1
ATOM 752 C C . LYS A 1 98 ? 5.473 0.615 -0.935 1.00 39.69 98 LYS A C 1
ATOM 754 O O . LYS A 1 98 ? 4.986 -0.235 -0.202 1.00 39.69 98 LYS A O 1
ATOM 759 N N . VAL A 1 99 ? 5.495 0.547 -2.267 1.00 44.72 99 VAL A N 1
ATOM 760 C CA . VAL A 1 99 ? 5.281 -0.709 -2.994 1.00 44.72 99 VAL A CA 1
ATOM 761 C C . VAL A 1 99 ? 6.542 -0.992 -3.797 1.00 44.72 99 VAL A C 1
ATOM 763 O O . VAL A 1 99 ? 6.911 -0.240 -4.700 1.00 44.72 99 VAL A O 1
ATOM 766 N N . GLU A 1 100 ? 7.256 -2.037 -3.404 1.00 37.09 100 GLU A N 1
ATOM 767 C CA . GLU A 1 100 ? 8.408 -2.544 -4.142 1.00 37.09 100 GLU A CA 1
ATOM 768 C C . GLU A 1 100 ? 7.946 -3.549 -5.190 1.00 37.09 100 GLU A C 1
ATOM 770 O O . GLU A 1 100 ? 7.368 -4.579 -4.847 1.00 37.09 100 GLU A O 1
ATOM 775 N N . TYR A 1 101 ? 8.230 -3.237 -6.454 1.00 46.97 101 TYR A N 1
ATOM 776 C CA . TYR A 1 101 ? 8.136 -4.171 -7.569 1.00 46.97 101 TYR A CA 1
ATOM 777 C C . TYR A 1 101 ? 9.562 -4.526 -7.991 1.00 46.97 101 TYR A C 1
ATOM 779 O O . TYR A 1 101 ? 10.443 -3.661 -8.004 1.00 46.97 101 TYR A O 1
ATOM 787 N N . TYR A 1 102 ? 9.782 -5.797 -8.309 1.00 36.78 102 TYR A N 1
ATOM 788 C CA . TYR A 1 102 ? 11.040 -6.294 -8.850 1.00 36.78 102 TYR A CA 1
ATOM 789 C C . TYR A 1 102 ? 10.730 -6.934 -10.200 1.00 36.78 102 TYR A C 1
ATOM 791 O O . TYR A 1 102 ? 10.005 -7.928 -10.247 1.00 36.78 102 TYR A O 1
ATOM 799 N N . PHE A 1 103 ? 11.279 -6.379 -11.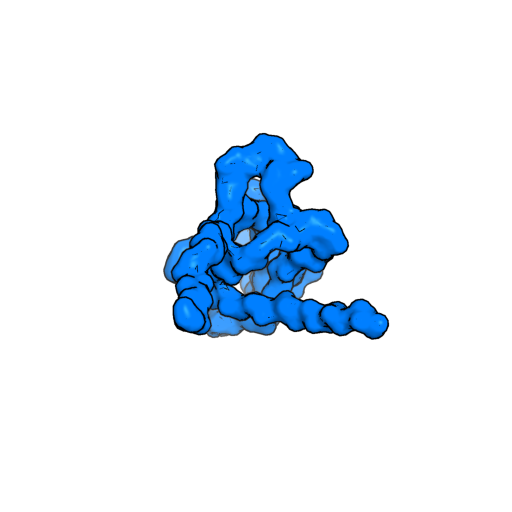279 1.00 35.59 103 PHE A N 1
ATOM 800 C CA . PHE A 1 103 ? 11.198 -6.995 -12.600 1.00 35.59 103 PHE A CA 1
ATOM 801 C C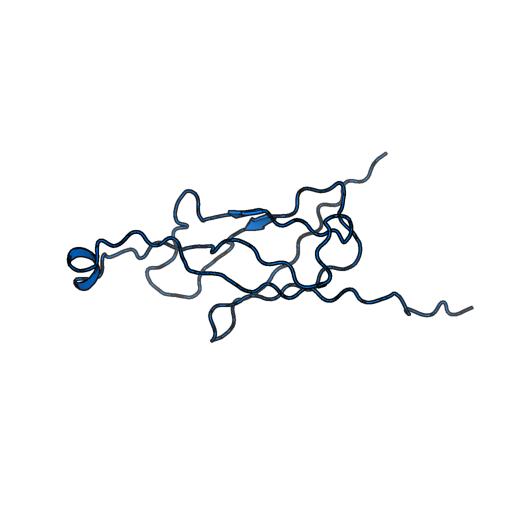 . PHE A 1 103 ? 12.153 -8.187 -12.617 1.00 35.59 103 PHE A C 1
ATOM 803 O O . PHE A 1 103 ? 13.373 -8.024 -12.539 1.00 35.59 103 PHE A O 1
ATOM 810 N N . THR A 1 104 ? 11.628 -9.410 -12.702 1.00 35.78 104 THR A N 1
ATOM 811 C CA . THR A 1 104 ? 12.484 -10.556 -13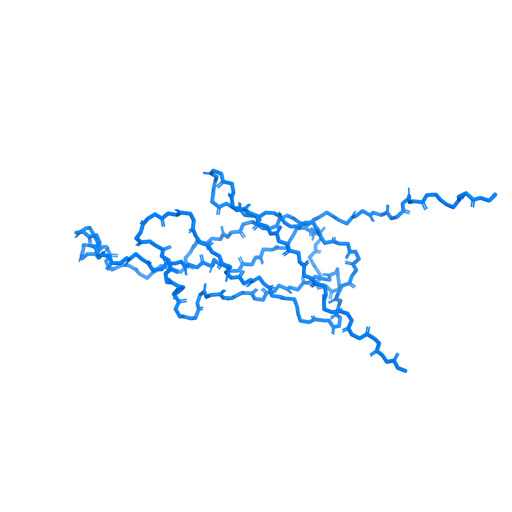.011 1.00 35.78 104 THR A CA 1
ATOM 812 C C . THR A 1 104 ? 12.803 -10.483 -14.496 1.00 35.78 104 THR A C 1
ATOM 814 O O . THR A 1 104 ? 11.955 -10.808 -15.324 1.00 35.78 104 THR A O 1
ATOM 817 N N . SER A 1 105 ? 14.010 -10.047 -14.856 1.00 40.22 105 SER A N 1
ATOM 818 C CA . SER A 1 105 ? 14.504 -10.259 -16.213 1.00 40.22 105 SER A CA 1
ATOM 819 C C . SER A 1 105 ? 14.467 -11.763 -16.489 1.00 40.22 105 SER A C 1
ATOM 821 O O . SER A 1 105 ? 15.074 -12.564 -15.776 1.00 40.22 105 SER A O 1
ATOM 823 N N . GLY A 1 106 ? 13.655 -12.160 -17.468 1.00 43.25 106 GLY A N 1
ATOM 824 C CA . GLY A 1 106 ? 13.410 -13.554 -17.801 1.00 43.25 106 GLY A CA 1
ATOM 825 C C . GLY A 1 106 ? 14.708 -14.315 -18.069 1.00 43.25 106 GLY A C 1
ATOM 826 O O . GLY A 1 106 ? 15.323 -14.176 -19.121 1.00 43.25 106 GLY A O 1
ATOM 827 N N . LEU A 1 107 ? 15.081 -15.173 -17.126 1.00 39.34 107 LEU A N 1
ATOM 828 C CA . LEU A 1 107 ? 15.923 -16.345 -17.345 1.00 39.34 107 LEU A CA 1
ATOM 829 C C . LEU A 1 107 ? 15.168 -17.574 -16.824 1.00 39.34 107 LEU A C 1
ATOM 831 O O . LEU A 1 107 ? 15.654 -18.328 -15.988 1.00 39.34 107 LEU A O 1
ATOM 835 N N . PHE A 1 108 ? 13.952 -17.784 -17.331 1.00 42.72 108 PHE A N 1
ATOM 836 C CA . PHE A 1 108 ? 13.410 -19.137 -17.409 1.00 42.72 108 PHE A CA 1
ATOM 837 C C . PHE A 1 108 ? 13.952 -19.758 -18.692 1.00 42.72 108 PHE A C 1
ATOM 839 O O . PHE A 1 108 ? 13.541 -19.413 -19.797 1.00 42.72 108 PHE A O 1
ATOM 846 N N . GLY A 1 109 ? 14.958 -20.617 -18.523 1.00 33.22 109 GLY A N 1
ATOM 847 C CA . GLY A 1 109 ? 15.570 -21.366 -19.608 1.00 33.22 109 GLY A CA 1
ATOM 848 C C . GLY A 1 109 ? 14.538 -22.169 -20.394 1.00 33.22 109 GLY A C 1
ATOM 849 O O . GLY A 1 109 ? 13.702 -22.870 -19.823 1.00 33.22 109 GLY A O 1
ATOM 850 N N . SER A 1 110 ? 14.639 -22.109 -21.718 1.00 33.84 110 SER A N 1
ATOM 851 C CA . SER A 1 110 ? 14.101 -23.148 -22.579 1.00 33.84 110 SER A CA 1
ATOM 852 C C . SER A 1 110 ? 15.026 -24.362 -22.501 1.00 33.84 110 SER A C 1
ATOM 854 O O . SER A 1 110 ? 16.152 -24.361 -22.989 1.00 33.84 110 SER A O 1
ATOM 856 N N . MET A 1 111 ? 14.521 -25.415 -21.863 1.00 33.66 111 MET A N 1
ATOM 857 C CA . MET A 1 111 ? 14.839 -26.785 -22.246 1.00 33.66 111 MET A CA 1
ATOM 858 C C . MET A 1 111 ? 14.515 -26.957 -23.733 1.00 33.66 111 MET A C 1
ATOM 860 O O . MET A 1 111 ? 13.349 -26.865 -24.121 1.00 33.66 111 MET A O 1
ATOM 864 N N . SER A 1 112 ? 15.538 -27.203 -24.547 1.00 34.12 112 SER A N 1
ATOM 865 C CA . SER A 1 112 ? 15.523 -27.975 -25.800 1.00 34.12 112 SER A CA 1
ATOM 866 C C . SER A 1 112 ? 16.956 -28.365 -26.134 1.00 34.12 112 SER A C 1
ATOM 868 O O . SER A 1 112 ? 17.800 -27.444 -26.184 1.00 34.12 112 SER A O 1
#

Secondary structure (DSSP, 8-state):
--------------TTS-------S--TTS-EEEE-----STT--EEPTTSSEEEE---STTS---S---BPPP-EEPSS--GGGGT--------PBP--------------

Radius of gyration: 17.79 Å; chains: 1; bounding box: 32×46×52 Å

Organism: Musa acuminata subsp. malaccensis (NCBI:txid214687)

InterPro domains:
  IPR006041 Pollen allergen Ole e 1 family [PTHR31614] (11-94)

Sequence (112 aa):
MISSYLEYLIGTTDHTVTYNILVADEHENEICESVLISSPASGCKTALQGCERAQVFLTHNNGIASDTRYTNSLRFLKDSSLPVCAQLLQPMSNLKFKVEYYFTSGLFGSMS

Foldseek 3Di:
DPPPDDDDWDWDQDPVRATATADEDADQPDWDKDADDADPDPQFGAWDPPQRMWTWHQHPVPPDPANWIWTDHTGTDGNDDDPCVVVPPDPPPDDTHTYDYDHDPDPPDDDD